Protein AF-A0A915IUF2-F1 (afdb_monomer_lite)

pLDDT: mean 92.68, std 7.7, range [55.53, 98.44]

Organism: Romanomermis culicivorax (NCBI:txid13658)

Sequence (103 aa):
MLINALYFKAPWSVQFPDYNTEKKIFHISPTDQIDVDMMSMDEKEMWFENEDIQLLQLPYTGVFASMVLILPKKRYGLKKVLQDLNSKDLLQWLDNSRKEKVQ

Radius of gyration: 15.87 Å; chains: 1; bounding box: 41×37×34 Å

Secondary structure (DSSP, 8-state):
-----------BSSPPPGGG-EEEEEEEETTEEEEEEE-----EEEEEE-SSEEEEEEEBTTSS-EEEEEEESSTT-HHHHHHH--HHHHHHHHHH-EEEE--

Structure (mmCIF, N/CA/C/O backbone):
data_AF-A0A915IUF2-F1
#
_entry.id   AF-A0A915IUF2-F1
#
loop_
_atom_site.group_PDB
_atom_site.id
_atom_site.type_symbol
_atom_site.label_atom_id
_atom_site.label_alt_id
_atom_site.label_comp_id
_atom_site.label_asym_id
_atom_site.label_entity_id
_atom_site.label_seq_id
_atom_site.pdbx_PDB_ins_code
_atom_site.Cartn_x
_atom_site.Cartn_y
_atom_site.Cartn_z
_atom_site.occupancy
_atom_site.B_iso_or_equiv
_atom_site.auth_seq_id
_atom_site.auth_comp_id
_atom_site.auth_asym_id
_atom_site.auth_atom_id
_atom_site.pdbx_PDB_model_num
ATOM 1 N N . MET A 1 1 ? -29.088 12.501 -21.345 1.00 55.53 1 MET A N 1
ATOM 2 C CA . MET A 1 1 ? -28.508 11.363 -20.599 1.00 55.53 1 MET A CA 1
ATOM 3 C C . MET A 1 1 ? -26.997 11.489 -20.698 1.00 55.53 1 MET A C 1
ATOM 5 O O . MET A 1 1 ? -26.519 11.634 -21.814 1.00 55.53 1 MET A O 1
ATOM 9 N N . LEU A 1 2 ? -26.270 11.521 -19.579 1.00 63.00 2 LEU A N 1
ATOM 10 C CA . LEU A 1 2 ? -24.804 11.583 -19.574 1.00 63.00 2 LEU A CA 1
ATOM 11 C C . LEU A 1 2 ? -24.283 10.238 -19.056 1.00 63.00 2 LEU A C 1
ATOM 13 O O . LEU A 1 2 ? -24.610 9.861 -17.934 1.00 63.00 2 LEU A O 1
ATOM 17 N N . ILE A 1 3 ? -23.525 9.509 -19.876 1.00 64.50 3 ILE A N 1
ATOM 18 C CA . ILE A 1 3 ? -22.820 8.290 -19.462 1.00 64.50 3 ILE A CA 1
ATOM 19 C C . ILE A 1 3 ? -21.324 8.593 -19.527 1.00 64.50 3 ILE A C 1
ATOM 21 O O . ILE A 1 3 ? -20.832 9.023 -20.567 1.00 64.50 3 ILE A O 1
ATOM 25 N N . ASN A 1 4 ? -20.624 8.376 -18.413 1.00 72.31 4 ASN A N 1
ATOM 26 C CA . ASN A 1 4 ? -19.171 8.465 -18.311 1.00 72.31 4 ASN A CA 1
ATOM 27 C C . ASN A 1 4 ? -18.613 7.077 -17.969 1.00 72.31 4 ASN A C 1
ATOM 29 O O . ASN A 1 4 ? -19.123 6.422 -17.061 1.00 72.31 4 ASN A O 1
ATOM 33 N N . ALA A 1 5 ? -17.579 6.643 -18.685 1.00 82.06 5 ALA A N 1
ATOM 34 C CA . ALA A 1 5 ? -16.868 5.397 -18.432 1.00 82.06 5 ALA A CA 1
ATOM 35 C C . ALA A 1 5 ? -15.364 5.645 -18.577 1.00 82.06 5 ALA A C 1
ATOM 37 O O . ALA A 1 5 ? -14.910 6.145 -19.605 1.00 82.06 5 ALA A O 1
ATOM 38 N N . LEU A 1 6 ? -14.599 5.280 -17.547 1.00 82.88 6 LEU A N 1
ATOM 39 C CA . LEU A 1 6 ? -13.142 5.362 -17.525 1.00 82.88 6 LEU A CA 1
ATOM 40 C C . LEU A 1 6 ? -12.582 3.958 -17.297 1.00 82.88 6 LEU A C 1
ATOM 42 O O . LEU A 1 6 ? -12.918 3.307 -16.310 1.00 82.88 6 LEU A O 1
ATOM 46 N N . TYR A 1 7 ? -11.730 3.501 -18.212 1.00 85.69 7 TYR A N 1
ATOM 47 C CA . TYR A 1 7 ? -11.022 2.230 -18.104 1.00 85.69 7 TYR A CA 1
ATOM 48 C C . TYR A 1 7 ? -9.523 2.498 -18.022 1.00 85.69 7 TYR A C 1
ATOM 50 O O . TYR A 1 7 ? -8.965 3.169 -18.890 1.00 85.69 7 TYR A O 1
ATOM 58 N N . PHE A 1 8 ? -8.875 1.966 -16.989 1.00 86.06 8 PHE A N 1
ATOM 59 C CA . PHE A 1 8 ? -7.437 2.091 -16.799 1.00 86.06 8 PHE A CA 1
ATOM 60 C C . PHE A 1 8 ? -6.831 0.712 -16.532 1.00 86.06 8 PHE A C 1
ATOM 62 O O . PHE A 1 8 ? -7.154 0.059 -15.542 1.00 86.06 8 PHE A O 1
ATOM 69 N N . LYS A 1 9 ? -5.948 0.273 -17.433 1.00 87.81 9 LYS A N 1
ATOM 70 C CA . LYS A 1 9 ? -5.126 -0.930 -17.284 1.00 87.81 9 LYS A CA 1
ATOM 71 C C . LYS A 1 9 ? -3.736 -0.617 -17.818 1.00 87.81 9 LYS A C 1
ATOM 73 O O . LYS A 1 9 ? -3.564 -0.436 -19.019 1.00 87.81 9 LYS A O 1
ATOM 78 N N . ALA A 1 10 ? -2.761 -0.567 -16.924 1.00 90.25 10 ALA A N 1
ATOM 79 C CA . ALA A 1 10 ? -1.362 -0.362 -17.259 1.00 90.25 10 ALA A CA 1
ATOM 80 C C . ALA A 1 10 ? -0.497 -1.332 -16.437 1.00 90.25 10 ALA A C 1
ATOM 82 O O . ALA A 1 10 ? -0.872 -1.668 -15.311 1.00 90.25 10 ALA A O 1
ATOM 83 N N . PRO A 1 11 ? 0.625 -1.820 -16.987 1.00 93.00 11 PRO A N 1
ATOM 84 C CA . PRO A 1 11 ? 1.555 -2.661 -16.241 1.00 93.00 11 PRO A CA 1
ATOM 85 C C . PRO A 1 11 ? 2.323 -1.830 -15.208 1.00 93.00 11 PRO A C 1
ATOM 87 O O . PRO A 1 11 ? 2.639 -0.666 -15.460 1.00 93.00 11 PRO A O 1
ATOM 90 N N . TRP A 1 12 ? 2.661 -2.424 -14.064 1.00 95.00 12 TRP A N 1
ATOM 91 C CA . TRP A 1 12 ? 3.555 -1.805 -13.081 1.00 95.00 12 TRP A CA 1
ATOM 92 C C . TRP A 1 12 ? 4.936 -1.517 -13.686 1.00 95.00 12 TRP A C 1
ATOM 94 O O . TRP A 1 12 ? 5.361 -2.197 -14.623 1.00 95.00 12 TRP A O 1
ATOM 104 N N . SER A 1 13 ? 5.639 -0.511 -13.165 1.00 94.81 13 SER A N 1
ATOM 105 C CA . SER A 1 13 ? 7.047 -0.257 -13.505 1.00 94.81 13 SER A CA 1
ATOM 106 C C . SER A 1 13 ? 7.949 -1.388 -13.031 1.00 94.81 13 SER A C 1
ATOM 108 O O . SER A 1 13 ? 8.892 -1.755 -13.726 1.00 94.81 13 SER A O 1
ATOM 110 N N . VAL A 1 14 ? 7.642 -1.930 -11.856 1.00 94.06 14 VAL A N 1
ATOM 111 C CA . VAL A 1 14 ? 8.263 -3.115 -11.277 1.00 94.06 14 VAL A CA 1
ATOM 112 C C . VAL A 1 14 ? 7.136 -4.115 -11.065 1.00 94.06 14 VAL A C 1
ATOM 114 O O . VAL A 1 14 ? 6.175 -3.830 -10.354 1.00 94.06 14 VAL A O 1
ATOM 117 N N . GLN A 1 15 ? 7.184 -5.238 -11.776 1.00 94.44 15 GLN A N 1
ATOM 118 C CA . GLN A 1 15 ? 6.100 -6.219 -11.754 1.00 94.44 15 GLN A CA 1
ATOM 119 C C . GLN A 1 15 ? 6.290 -7.211 -10.610 1.00 94.44 15 GLN A C 1
ATOM 121 O O . GLN A 1 15 ? 7.409 -7.627 -10.314 1.00 94.44 15 GLN A O 1
ATOM 126 N N . PHE A 1 16 ? 5.175 -7.628 -10.015 1.00 95.94 16 PHE A N 1
ATOM 127 C CA . PHE A 1 16 ? 5.161 -8.740 -9.076 1.00 95.94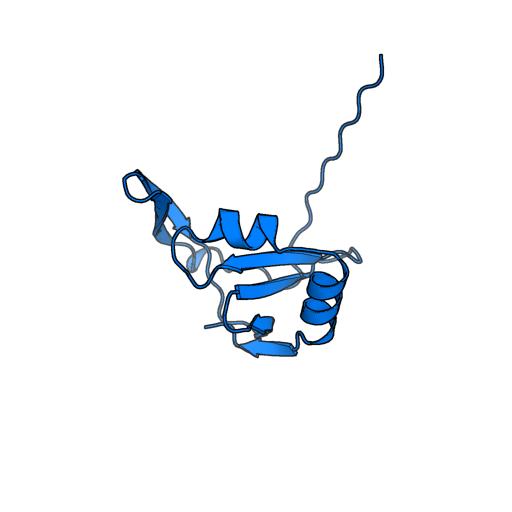 16 PHE A CA 1
ATOM 128 C C . PHE A 1 16 ? 5.534 -10.032 -9.816 1.00 95.94 16 PHE A C 1
ATOM 130 O O . PHE A 1 16 ? 4.931 -10.316 -10.852 1.00 95.94 16 PHE A O 1
ATOM 137 N N . PRO A 1 17 ? 6.501 -10.822 -9.323 1.00 96.00 17 PRO A N 1
ATOM 138 C CA . PRO A 1 17 ? 6.783 -12.126 -9.901 1.00 96.00 17 PRO A CA 1
ATOM 139 C C . PRO A 1 17 ? 5.619 -13.093 -9.658 1.00 96.00 17 PRO A C 1
ATOM 141 O O . PRO A 1 17 ? 5.241 -13.333 -8.512 1.00 96.00 17 PRO A O 1
ATOM 144 N N . ASP A 1 18 ? 5.084 -13.702 -10.718 1.00 95.69 18 ASP A N 1
ATOM 145 C CA . ASP A 1 18 ? 3.938 -14.621 -10.614 1.00 95.69 18 ASP A CA 1
ATOM 146 C C . ASP A 1 18 ? 4.203 -15.783 -9.642 1.00 95.69 18 ASP A C 1
ATOM 148 O O . ASP A 1 18 ? 3.322 -16.172 -8.878 1.00 95.69 18 ASP A O 1
ATOM 152 N N . TYR A 1 19 ? 5.439 -16.295 -9.610 1.00 96.44 19 TYR A N 1
ATOM 153 C CA . TYR A 1 19 ? 5.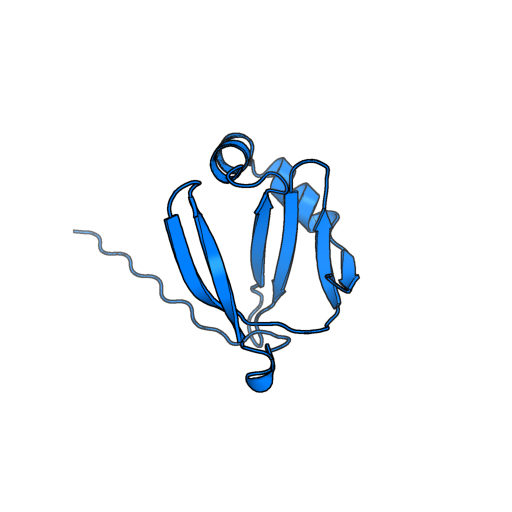847 -17.400 -8.733 1.00 96.44 19 TYR A CA 1
ATOM 154 C C . TYR A 1 19 ? 5.876 -17.042 -7.237 1.00 96.44 19 TYR A C 1
ATOM 156 O O . TYR A 1 19 ? 5.960 -17.942 -6.409 1.00 96.44 19 TYR A O 1
ATOM 164 N N . ASN A 1 20 ? 5.806 -15.754 -6.892 1.00 96.56 20 ASN A N 1
ATOM 165 C CA . ASN A 1 20 ? 5.711 -15.260 -5.516 1.00 96.56 20 ASN A CA 1
ATOM 166 C C . ASN A 1 20 ? 4.254 -15.012 -5.076 1.00 96.56 20 ASN A C 1
ATOM 168 O O . ASN A 1 20 ? 4.015 -14.472 -3.990 1.00 96.56 20 ASN A O 1
ATOM 172 N N . THR A 1 21 ? 3.279 -15.345 -5.927 1.00 97.75 21 THR A N 1
ATOM 173 C CA . THR A 1 21 ? 1.855 -15.229 -5.607 1.00 97.75 21 THR A CA 1
ATOM 174 C C . THR A 1 21 ? 1.384 -16.483 -4.883 1.00 97.75 21 THR A C 1
ATOM 176 O O . THR A 1 21 ? 1.483 -17.591 -5.405 1.00 97.75 21 THR A O 1
ATOM 179 N N . GLU A 1 22 ? 0.836 -16.307 -3.683 1.00 97.94 22 GLU A N 1
ATOM 180 C CA . GLU A 1 22 ? 0.417 -17.411 -2.816 1.00 97.94 22 GLU A CA 1
ATOM 181 C C . GLU A 1 22 ? -0.985 -17.174 -2.253 1.00 97.94 22 GLU A C 1
ATOM 183 O O . GLU A 1 22 ? -1.392 -16.031 -2.025 1.00 97.94 22 GLU A O 1
ATOM 188 N N . LYS A 1 23 ? -1.719 -18.254 -1.959 1.00 98.44 23 LYS A N 1
ATOM 189 C CA . LYS A 1 23 ? -2.997 -18.150 -1.245 1.00 98.44 23 LYS A CA 1
ATOM 190 C C . LYS A 1 23 ? -2.760 -17.649 0.179 1.00 98.44 23 LYS A C 1
ATOM 192 O O . LYS A 1 23 ? -2.068 -18.303 0.958 1.00 98.44 23 LYS A O 1
ATOM 197 N N . LYS A 1 24 ? -3.349 -16.502 0.525 1.00 98.12 24 LYS A N 1
ATOM 198 C CA . LYS A 1 24 ? -3.331 -15.941 1.886 1.00 98.12 24 LYS A CA 1
ATOM 199 C C . LYS A 1 24 ? -4.711 -15.449 2.294 1.00 98.12 24 LYS A C 1
ATOM 201 O O . LYS A 1 24 ? -5.505 -15.022 1.459 1.00 98.12 24 LYS A O 1
ATOM 206 N N . ILE A 1 25 ? -4.955 -15.456 3.601 1.00 98.19 25 ILE A N 1
ATOM 207 C CA . ILE A 1 25 ? -6.193 -14.949 4.189 1.00 98.19 25 ILE A CA 1
ATOM 208 C C . ILE A 1 25 ? -6.219 -13.419 4.092 1.00 98.19 25 ILE A C 1
ATOM 210 O O . ILE A 1 25 ? -5.323 -12.732 4.586 1.00 98.19 25 ILE A O 1
ATOM 214 N N . PHE A 1 26 ? -7.288 -12.880 3.514 1.00 97.56 26 PHE A N 1
ATOM 215 C CA . PHE A 1 26 ? -7.639 -11.468 3.555 1.00 97.56 26 PHE A CA 1
ATOM 216 C C . PHE A 1 26 ? -8.789 -11.240 4.540 1.00 97.56 26 PHE A C 1
ATOM 218 O O . PHE A 1 26 ? -9.818 -11.914 4.494 1.00 97.56 26 PHE A O 1
ATOM 225 N N . HIS A 1 27 ? -8.626 -10.263 5.431 1.00 96.94 27 HIS A N 1
ATOM 226 C CA . HIS A 1 27 ? -9.602 -9.958 6.477 1.00 96.94 27 HIS A CA 1
ATOM 227 C C . HIS A 1 27 ? -10.526 -8.821 6.035 1.00 96.94 27 HIS A C 1
ATOM 229 O O . HIS A 1 27 ? -10.162 -7.649 6.137 1.00 96.94 27 HIS A O 1
ATOM 235 N N . ILE A 1 28 ? -11.733 -9.163 5.582 1.00 95.50 28 ILE A N 1
ATOM 236 C CA . ILE A 1 28 ? -12.743 -8.187 5.147 1.00 95.50 28 ILE A CA 1
ATOM 237 C C . ILE A 1 28 ? -13.304 -7.440 6.364 1.00 95.50 28 ILE A C 1
ATOM 239 O O . ILE A 1 28 ? -13.448 -6.217 6.352 1.00 95.50 28 ILE A O 1
ATOM 243 N N . SER A 1 29 ? -13.609 -8.176 7.436 1.00 94.94 29 SER A N 1
ATOM 244 C CA . SER A 1 29 ? -14.190 -7.641 8.670 1.00 94.94 29 SER A CA 1
ATOM 245 C C . SER A 1 29 ? -13.836 -8.527 9.877 1.00 94.94 29 SER A C 1
ATOM 247 O O . SER A 1 29 ? -13.249 -9.594 9.692 1.00 94.94 29 SER A O 1
ATOM 249 N N . PRO A 1 30 ? -14.197 -8.147 11.122 1.00 94.38 30 PRO A N 1
ATOM 250 C CA . PRO A 1 30 ? -13.972 -8.990 12.300 1.00 94.38 30 PRO A CA 1
ATOM 251 C C . PRO A 1 30 ? -14.536 -10.412 12.189 1.00 94.38 30 PRO A C 1
ATOM 253 O O . PRO A 1 30 ? -14.028 -11.308 12.857 1.00 94.38 30 PRO A O 1
ATOM 256 N N . THR A 1 31 ? -15.566 -10.613 11.365 1.00 96.38 31 THR A N 1
ATOM 257 C CA . THR A 1 31 ? -16.286 -11.884 11.231 1.00 96.38 31 THR A CA 1
ATOM 258 C C . THR A 1 31 ? -16.145 -12.526 9.855 1.00 96.38 31 THR A C 1
ATOM 260 O O . THR A 1 31 ? -16.696 -13.602 9.658 1.00 96.38 31 THR A O 1
ATOM 263 N N . ASP A 1 32 ? -15.459 -11.882 8.905 1.00 97.12 32 ASP A N 1
ATOM 264 C CA . ASP A 1 32 ? -15.434 -12.325 7.507 1.00 97.12 32 ASP A CA 1
ATOM 265 C C . ASP A 1 32 ? -14.022 -12.303 6.917 1.00 97.12 32 ASP A C 1
ATOM 267 O O . ASP A 1 32 ? -13.277 -11.323 7.057 1.00 97.12 32 ASP A O 1
ATOM 271 N N . GLN A 1 33 ? -13.656 -13.419 6.290 1.00 97.75 33 GLN A N 1
ATOM 272 C CA . GLN A 1 33 ? -12.324 -13.718 5.781 1.00 97.75 33 GLN A CA 1
ATOM 273 C C . GLN A 1 33 ? -12.430 -14.560 4.513 1.00 97.75 33 GLN A C 1
ATOM 275 O O . GLN A 1 33 ? -13.266 -15.457 4.425 1.00 97.75 33 GLN A O 1
ATOM 280 N N . ILE A 1 34 ? -11.546 -14.292 3.556 1.00 98.06 34 ILE A N 1
ATOM 281 C CA . ILE A 1 34 ? -11.473 -15.027 2.290 1.00 98.06 34 ILE A CA 1
ATOM 282 C C . ILE A 1 34 ? -10.023 -15.351 1.947 1.00 98.06 34 ILE A C 1
ATOM 284 O O . ILE A 1 34 ? -9.119 -14.607 2.324 1.00 98.06 34 ILE A O 1
ATOM 288 N N . ASP A 1 35 ? -9.804 -16.418 1.185 1.00 98.31 35 ASP A N 1
ATOM 289 C CA . ASP A 1 35 ? -8.504 -16.679 0.572 1.00 98.31 35 ASP A CA 1
ATOM 290 C C . ASP A 1 35 ? -8.361 -15.876 -0.721 1.00 98.31 35 ASP A C 1
ATOM 292 O O . ASP A 1 35 ? -9.232 -15.904 -1.594 1.00 98.31 35 ASP A O 1
ATOM 296 N N . VAL A 1 36 ? -7.235 -15.182 -0.864 1.00 98.19 36 VAL A N 1
ATOM 297 C CA . VAL A 1 36 ? -6.884 -14.415 -2.064 1.00 98.19 36 VAL A CA 1
ATOM 298 C C . VAL A 1 36 ? -5.532 -14.860 -2.603 1.00 98.19 36 VAL A C 1
ATOM 300 O O . VAL A 1 36 ? -4.681 -15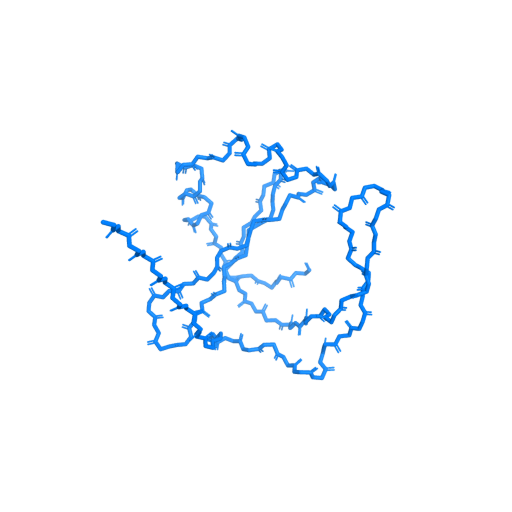.328 -1.849 1.00 98.19 36 VAL A O 1
ATOM 303 N N . ASP A 1 37 ? -5.325 -14.692 -3.908 1.00 98.38 37 ASP A N 1
ATOM 304 C CA . ASP A 1 37 ? -3.998 -14.780 -4.521 1.00 98.38 37 ASP A CA 1
ATOM 305 C C . ASP A 1 37 ? -3.204 -13.523 -4.149 1.00 98.38 37 ASP A C 1
ATOM 307 O O . ASP A 1 37 ? -3.353 -12.463 -4.759 1.00 98.38 37 ASP A O 1
ATOM 311 N N . MET A 1 38 ? -2.414 -13.618 -3.081 1.00 98.00 38 MET A N 1
ATOM 312 C CA . MET A 1 38 ? -1.644 -12.501 -2.553 1.00 98.00 38 MET A CA 1
ATOM 313 C C . MET A 1 38 ? -0.305 -12.409 -3.278 1.00 98.00 38 MET A C 1
ATOM 315 O O . MET A 1 38 ? 0.569 -13.257 -3.100 1.00 98.00 38 MET A O 1
ATOM 319 N N . MET A 1 39 ? -0.148 -11.357 -4.076 1.00 97.06 39 MET A N 1
ATOM 320 C CA . MET A 1 39 ? 1.101 -11.041 -4.769 1.00 97.06 39 MET A CA 1
ATOM 321 C C . MET A 1 39 ? 2.165 -10.555 -3.776 1.00 97.06 39 MET A C 1
ATOM 323 O O . MET A 1 39 ? 1.843 -9.905 -2.780 1.00 97.06 39 MET A O 1
ATOM 327 N N . SER A 1 40 ? 3.441 -10.820 -4.060 1.00 95.12 40 SER A N 1
ATOM 328 C CA . SER A 1 40 ? 4.556 -10.289 -3.270 1.00 95.12 40 SER A CA 1
ATOM 329 C C . SER A 1 40 ? 5.799 -10.037 -4.123 1.00 95.12 40 SER A C 1
ATOM 331 O O . SER A 1 40 ? 6.024 -10.701 -5.133 1.00 95.12 40 SER A O 1
ATOM 333 N N . MET A 1 41 ? 6.594 -9.041 -3.739 1.00 94.00 41 MET A N 1
ATOM 334 C CA . MET A 1 41 ? 7.869 -8.701 -4.373 1.00 94.00 41 MET A CA 1
ATOM 335 C C . MET A 1 41 ? 8.838 -8.172 -3.317 1.00 94.00 41 MET A C 1
ATOM 337 O O . MET A 1 41 ? 8.396 -7.651 -2.297 1.00 94.00 41 MET A O 1
ATOM 341 N N . ASP A 1 42 ? 10.140 -8.297 -3.571 1.00 92.00 42 ASP A N 1
ATOM 342 C CA . ASP A 1 42 ? 11.195 -7.861 -2.650 1.00 92.00 42 ASP A CA 1
ATOM 343 C C . ASP A 1 42 ? 11.978 -6.676 -3.231 1.00 92.00 42 ASP A C 1
ATOM 345 O O . ASP A 1 42 ? 13.171 -6.769 -3.513 1.00 92.00 42 ASP A O 1
ATOM 349 N N . GLU A 1 43 ? 11.278 -5.566 -3.472 1.00 92.44 43 GLU A N 1
ATOM 350 C CA . GLU A 1 43 ? 11.807 -4.404 -4.192 1.00 92.44 43 GLU A CA 1
ATOM 351 C C . GLU A 1 43 ? 11.656 -3.108 -3.393 1.00 92.44 43 GLU A C 1
ATOM 353 O O . GLU A 1 43 ? 10.851 -3.001 -2.464 1.00 92.44 43 GLU A O 1
ATOM 358 N N . LYS A 1 44 ? 12.474 -2.105 -3.736 1.00 93.44 44 LYS A N 1
ATOM 359 C CA . LYS A 1 44 ? 12.366 -0.777 -3.122 1.00 93.44 44 LYS A CA 1
ATOM 360 C C . LYS A 1 44 ? 11.343 0.069 -3.857 1.00 93.44 44 LYS A C 1
ATOM 362 O O . LYS A 1 44 ? 11.546 0.377 -5.031 1.00 93.44 44 LYS A O 1
ATOM 367 N N . GLU A 1 45 ? 10.356 0.567 -3.130 1.00 94.69 45 GLU A N 1
ATOM 368 C CA . GLU A 1 45 ? 9.297 1.423 -3.660 1.00 94.69 45 GLU A CA 1
ATOM 369 C C . GLU A 1 45 ? 9.151 2.703 -2.843 1.00 94.69 45 GLU A C 1
ATOM 371 O O . GLU A 1 45 ? 9.728 2.843 -1.764 1.00 94.69 45 GLU A O 1
ATOM 376 N N . MET A 1 46 ? 8.418 3.671 -3.390 1.00 96.00 46 MET A N 1
ATOM 377 C CA . MET A 1 46 ? 8.108 4.906 -2.675 1.00 96.00 46 MET A CA 1
ATOM 378 C C . MET A 1 46 ? 7.159 4.585 -1.522 1.00 96.00 46 MET A C 1
ATOM 380 O O . MET A 1 46 ? 6.019 4.166 -1.731 1.00 96.00 46 MET A O 1
ATOM 384 N N . TRP A 1 47 ? 7.655 4.767 -0.305 1.00 96.62 47 TRP A N 1
ATOM 385 C CA . TRP A 1 47 ? 6.994 4.358 0.920 1.00 96.62 47 TRP A CA 1
ATOM 386 C C . TRP A 1 47 ? 7.030 5.477 1.959 1.00 96.62 47 TRP A C 1
ATO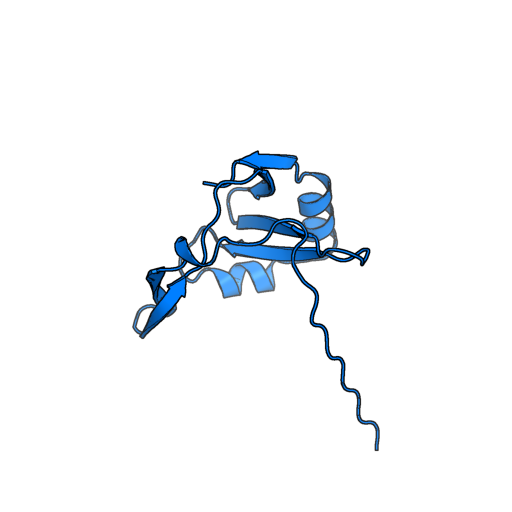M 388 O O . TRP A 1 47 ? 7.969 6.272 2.019 1.00 96.62 47 TRP A O 1
ATOM 398 N N . PHE A 1 48 ? 5.975 5.556 2.759 1.00 96.50 48 PHE A N 1
ATOM 399 C CA . PHE A 1 48 ? 5.847 6.470 3.886 1.00 96.50 48 PHE A CA 1
ATOM 400 C C . PHE A 1 48 ? 5.039 5.789 4.984 1.00 96.50 48 PHE A C 1
ATOM 402 O O . PHE A 1 48 ? 4.106 5.040 4.702 1.00 96.50 48 PHE A O 1
ATOM 409 N N . GLU A 1 49 ? 5.320 6.100 6.242 1.00 95.94 49 GLU A N 1
ATOM 410 C CA . GLU A 1 49 ? 4.436 5.723 7.335 1.00 95.94 49 GLU A CA 1
ATOM 411 C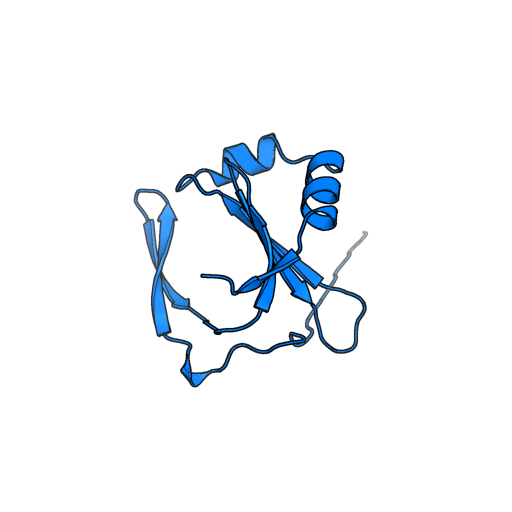 C . GLU A 1 49 ? 4.383 6.788 8.424 1.00 95.94 49 GLU A C 1
ATOM 413 O O . GLU A 1 49 ? 5.312 7.572 8.615 1.00 95.94 49 GLU A O 1
ATOM 418 N N . ASN A 1 50 ? 3.286 6.783 9.173 1.00 94.00 50 ASN A N 1
ATOM 419 C CA . ASN A 1 50 ? 3.148 7.526 10.418 1.00 94.00 50 ASN A CA 1
ATOM 420 C C . ASN A 1 50 ? 2.477 6.634 11.479 1.00 94.00 50 ASN A C 1
ATOM 422 O O . ASN A 1 50 ? 2.506 5.406 11.372 1.00 94.00 50 ASN A O 1
ATOM 426 N N . GLU A 1 51 ? 1.909 7.224 12.530 1.00 92.94 51 GLU A N 1
ATOM 427 C CA . GLU A 1 51 ? 1.256 6.475 13.610 1.00 92.94 51 GLU A CA 1
ATOM 428 C C . GLU A 1 51 ? -0.030 5.754 13.166 1.00 92.94 51 GLU A C 1
ATOM 430 O O . GLU A 1 51 ? -0.348 4.683 13.684 1.00 92.94 51 GLU A O 1
ATOM 435 N N . ASP A 1 52 ? -0.755 6.297 12.186 1.00 93.38 52 ASP A N 1
ATOM 436 C CA . ASP A 1 52 ? -2.068 5.801 11.769 1.00 93.38 52 ASP A CA 1
ATOM 437 C C . ASP A 1 52 ? -2.022 4.963 10.479 1.00 93.38 52 ASP A C 1
ATOM 439 O O . ASP A 1 52 ? -2.845 4.053 10.320 1.00 93.38 52 ASP A O 1
ATOM 443 N N . ILE A 1 53 ? -1.096 5.246 9.552 1.00 96.12 53 ILE A N 1
ATOM 444 C CA . ILE A 1 53 ? -1.086 4.658 8.200 1.00 96.12 53 ILE A CA 1
ATOM 445 C C . ILE A 1 53 ? 0.305 4.245 7.710 1.00 96.12 53 ILE A C 1
ATOM 447 O O . ILE A 1 53 ? 1.335 4.732 8.177 1.00 96.12 53 ILE A O 1
ATOM 451 N N . GLN A 1 54 ? 0.299 3.363 6.715 1.00 96.88 54 GLN A N 1
ATOM 452 C CA . GLN A 1 54 ? 1.385 3.118 5.771 1.00 96.88 54 GLN A CA 1
ATOM 453 C C . GLN A 1 54 ? 0.905 3.530 4.373 1.00 96.88 54 GLN A C 1
ATOM 455 O O . GLN A 1 54 ? -0.249 3.290 4.014 1.00 96.88 54 GLN A O 1
ATOM 460 N N . LEU A 1 55 ? 1.772 4.150 3.584 1.00 96.69 55 LEU A N 1
ATOM 461 C CA . LEU A 1 55 ? 1.529 4.558 2.207 1.00 96.69 55 LEU A CA 1
ATOM 462 C C . LEU A 1 55 ? 2.566 3.897 1.304 1.00 96.69 55 LEU A C 1
ATOM 464 O O . LEU A 1 55 ? 3.759 3.927 1.595 1.00 96.69 55 LEU A O 1
ATOM 468 N N . LEU A 1 56 ? 2.100 3.331 0.195 1.00 96.81 56 LEU A N 1
ATOM 469 C CA . LEU A 1 56 ? 2.920 2.733 -0.852 1.00 96.81 56 LEU A CA 1
ATOM 470 C C . LEU A 1 56 ? 2.514 3.320 -2.203 1.00 96.81 56 LEU A C 1
ATOM 472 O O . LEU A 1 56 ? 1.334 3.319 -2.545 1.00 96.81 56 LEU A O 1
ATOM 476 N N . GLN A 1 57 ? 3.476 3.786 -2.991 1.00 96.19 57 GLN A N 1
ATOM 477 C CA . GLN A 1 57 ? 3.240 4.248 -4.353 1.00 96.19 57 GLN A CA 1
ATOM 478 C C . GLN A 1 57 ? 3.888 3.291 -5.359 1.00 96.19 57 GLN A C 1
ATOM 480 O O . GLN A 1 57 ? 5.092 3.061 -5.322 1.00 96.19 57 GLN A O 1
ATOM 485 N N . LEU A 1 58 ? 3.069 2.777 -6.279 1.00 95.62 58 LEU A N 1
ATOM 486 C CA . LEU A 1 58 ? 3.454 1.848 -7.340 1.00 95.62 58 LEU A CA 1
ATOM 487 C C . LEU A 1 58 ? 3.306 2.532 -8.707 1.00 95.62 58 LEU A C 1
ATOM 489 O O . LEU A 1 58 ? 2.178 2.728 -9.178 1.00 95.62 58 LEU A O 1
ATOM 493 N N . PRO A 1 59 ? 4.409 2.943 -9.353 1.00 95.31 59 PRO A N 1
ATOM 494 C CA . PRO A 1 59 ? 4.353 3.577 -10.664 1.00 95.31 59 PRO A CA 1
ATOM 495 C C . PRO A 1 59 ? 3.970 2.584 -11.763 1.00 95.31 59 PRO A C 1
ATOM 497 O O . PRO A 1 59 ? 4.284 1.396 -11.691 1.00 95.31 59 PRO A O 1
ATOM 500 N N . TYR A 1 60 ? 3.312 3.079 -12.810 1.00 95.56 60 TYR A N 1
ATOM 501 C CA . TYR A 1 60 ? 3.020 2.307 -14.018 1.00 95.56 60 TYR A CA 1
ATOM 502 C C . TYR A 1 60 ? 4.102 2.521 -15.082 1.00 95.56 60 TYR A C 1
ATOM 504 O O . TYR A 1 60 ? 4.662 3.609 -15.208 1.00 95.56 60 TYR A O 1
ATOM 512 N N . THR A 1 61 ? 4.375 1.498 -15.893 1.00 93.25 61 THR A N 1
ATOM 513 C CA . THR A 1 61 ? 5.261 1.632 -17.057 1.00 93.25 61 THR A CA 1
ATOM 514 C C . THR A 1 61 ? 4.565 2.413 -18.170 1.00 93.25 61 THR A C 1
ATOM 516 O O . THR A 1 61 ? 3.405 2.157 -18.495 1.00 93.25 61 THR A O 1
ATOM 519 N N . GLY A 1 62 ? 5.302 3.317 -18.819 1.00 87.31 62 GLY A N 1
ATOM 520 C CA . GLY A 1 62 ? 4.874 3.958 -20.068 1.00 87.31 62 GLY A CA 1
ATOM 521 C C . GLY A 1 62 ? 3.846 5.078 -19.906 1.00 87.31 62 GLY A C 1
ATOM 522 O O . GLY A 1 62 ? 3.441 5.670 -20.903 1.00 87.31 62 GLY A O 1
ATOM 523 N N . VAL A 1 63 ? 3.444 5.400 -18.674 1.00 84.81 63 VAL A N 1
ATOM 524 C CA . VAL A 1 63 ? 2.555 6.523 -18.360 1.00 84.81 63 VAL A CA 1
ATOM 525 C C . VAL A 1 63 ? 3.057 7.265 -17.126 1.00 84.81 63 VAL A C 1
ATOM 527 O O . VAL A 1 63 ? 3.612 6.667 -16.209 1.00 84.81 63 VAL A O 1
ATOM 530 N N . PHE A 1 64 ? 2.819 8.574 -17.069 1.00 88.94 64 PHE A N 1
ATOM 531 C CA . PHE A 1 64 ? 3.093 9.385 -15.879 1.00 88.94 64 PHE A CA 1
ATOM 532 C C . PHE A 1 64 ? 1.960 9.231 -14.854 1.00 88.94 64 PHE A C 1
ATOM 534 O O . PHE A 1 64 ? 1.239 10.178 -14.554 1.00 88.94 64 PHE A O 1
ATOM 541 N N . ALA A 1 65 ? 1.766 8.007 -14.364 1.00 92.25 65 ALA A N 1
ATOM 542 C CA . ALA A 1 65 ? 0.761 7.670 -13.363 1.00 92.25 65 ALA A CA 1
ATOM 543 C C . ALA A 1 65 ? 1.318 6.662 -12.351 1.00 92.25 65 ALA A C 1
ATOM 545 O O . ALA A 1 65 ? 2.225 5.880 -12.641 1.00 92.25 65 ALA A O 1
ATOM 546 N N . SER A 1 66 ? 0.755 6.660 -11.148 1.00 94.38 66 SER A N 1
ATOM 547 C CA . SER A 1 66 ? 1.066 5.685 -10.102 1.00 94.38 66 SER A CA 1
ATOM 548 C C . SER A 1 66 ? -0.197 5.341 -9.326 1.00 94.38 66 SER A C 1
ATOM 550 O O . SER A 1 66 ? -1.078 6.186 -9.175 1.00 94.38 66 SER A O 1
ATOM 552 N N . MET A 1 67 ? -0.277 4.117 -8.814 1.00 95.50 67 MET A N 1
ATOM 553 C CA . MET A 1 67 ? -1.259 3.763 -7.796 1.00 95.50 67 MET A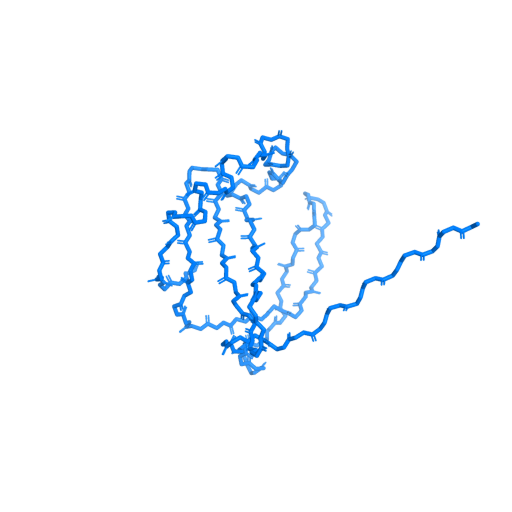 CA 1
ATOM 554 C C . MET A 1 67 ? -0.696 4.110 -6.421 1.00 95.50 67 MET A C 1
ATOM 556 O O . MET A 1 67 ? 0.423 3.723 -6.105 1.00 95.50 67 MET A O 1
ATOM 560 N N . VAL A 1 68 ? -1.475 4.819 -5.607 1.00 95.56 68 VAL A N 1
ATOM 561 C CA . VAL A 1 68 ? -1.145 5.106 -4.207 1.00 95.56 68 VAL A CA 1
ATOM 562 C C . VAL A 1 68 ? -2.047 4.247 -3.330 1.00 95.56 68 VAL A C 1
ATOM 564 O O . VAL A 1 68 ? -3.270 4.367 -3.380 1.00 95.56 68 VAL A O 1
ATOM 567 N N . LEU A 1 69 ? -1.441 3.366 -2.545 1.00 95.75 69 LEU A N 1
ATOM 568 C CA . LEU A 1 69 ? -2.102 2.486 -1.593 1.00 95.75 69 LEU A CA 1
ATOM 569 C C . LEU A 1 69 ? -1.913 3.061 -0.191 1.00 95.75 69 LEU A C 1
ATOM 571 O O . LEU A 1 69 ? -0.785 3.295 0.228 1.00 95.75 69 LEU A O 1
ATOM 575 N N . ILE A 1 70 ? -3.011 3.278 0.533 1.00 95.81 70 ILE A N 1
ATOM 576 C CA . ILE A 1 70 ? -3.002 3.752 1.922 1.00 95.81 70 ILE A CA 1
ATOM 577 C C . ILE A 1 70 ? -3.569 2.634 2.791 1.00 95.81 70 ILE A C 1
ATOM 579 O O . ILE A 1 70 ? -4.742 2.276 2.671 1.00 95.81 70 ILE A O 1
ATOM 583 N N . LEU A 1 71 ? -2.733 2.084 3.664 1.00 96.19 71 LEU A N 1
ATOM 584 C CA . LEU A 1 71 ? -3.069 0.992 4.564 1.00 96.19 71 LEU A CA 1
ATOM 585 C C . LEU A 1 71 ? -3.147 1.513 6.008 1.00 96.19 71 LEU A C 1
ATOM 587 O O . LEU A 1 71 ? -2.134 1.946 6.556 1.00 96.19 71 LEU A O 1
ATOM 591 N N . PRO A 1 72 ? -4.317 1.461 6.667 1.00 96.69 72 PRO A N 1
ATOM 592 C CA . PRO A 1 72 ? -4.417 1.759 8.092 1.00 96.69 72 PRO A CA 1
ATOM 593 C C . PRO A 1 72 ? -3.604 0.762 8.927 1.00 96.69 72 PRO A C 1
ATOM 595 O O . PRO A 1 72 ? -3.797 -0.448 8.797 1.00 96.69 72 PRO A O 1
ATOM 598 N N . LYS A 1 73 ? -2.772 1.252 9.855 1.00 96.06 73 LYS A N 1
ATOM 599 C CA . LYS A 1 73 ? -2.031 0.400 10.806 1.00 96.06 73 LYS A CA 1
ATOM 600 C C . LYS A 1 73 ? -2.961 -0.301 11.793 1.00 96.06 73 LYS A C 1
ATOM 602 O O . LYS A 1 73 ? -2.731 -1.439 12.200 1.00 96.06 73 LYS A O 1
ATOM 607 N N . LYS A 1 74 ? -4.061 0.360 12.169 1.00 96.00 74 LYS A N 1
ATOM 608 C CA . LYS A 1 74 ? -5.109 -0.254 12.987 1.00 96.00 74 LYS A CA 1
ATOM 609 C C . LYS A 1 74 ? -5.967 -1.180 12.125 1.00 96.00 74 LYS A C 1
ATOM 611 O O . LYS A 1 74 ? -6.649 -0.725 11.205 1.00 96.00 74 LYS A O 1
ATOM 616 N N . ARG A 1 75 ? -6.021 -2.468 12.482 1.00 94.31 75 ARG A N 1
ATOM 617 C CA . ARG A 1 75 ? -6.924 -3.444 11.849 1.00 94.31 75 ARG A CA 1
ATOM 618 C C . ARG A 1 75 ? -8.379 -2.947 11.907 1.00 94.31 75 ARG A C 1
ATOM 620 O O . ARG A 1 75 ? -8.853 -2.518 12.958 1.00 94.31 75 ARG A O 1
ATOM 627 N N . TYR A 1 76 ? -9.060 -2.983 10.759 1.00 94.81 76 TYR A N 1
ATOM 628 C CA . TYR A 1 76 ? -10.403 -2.417 10.538 1.00 94.81 76 TYR A CA 1
ATOM 629 C C . TYR A 1 76 ? -10.507 -0.887 10.736 1.00 94.81 76 TYR A C 1
ATOM 631 O O . TYR A 1 76 ? -11.597 -0.347 10.914 1.00 94.81 76 TYR A O 1
ATOM 639 N N . GLY A 1 77 ? -9.382 -0.164 10.677 1.00 94.50 77 GLY A N 1
ATOM 640 C CA . GLY A 1 77 ? -9.297 1.292 10.844 1.00 94.50 77 GLY A CA 1
ATOM 641 C C . GLY A 1 77 ? -9.630 2.122 9.599 1.00 94.50 77 GLY A C 1
ATOM 642 O O . GLY A 1 77 ? -9.584 3.347 9.672 1.00 94.50 77 GLY A O 1
ATOM 643 N N . LEU A 1 78 ? -9.988 1.489 8.475 1.00 93.44 78 LEU A N 1
ATOM 644 C CA . LEU A 1 78 ? -10.201 2.166 7.186 1.00 93.44 78 LEU A CA 1
ATOM 645 C C . LEU A 1 78 ? -11.210 3.316 7.273 1.00 93.44 78 LEU A C 1
ATOM 647 O O . LEU A 1 78 ? -10.970 4.383 6.721 1.00 93.44 78 LEU A O 1
ATOM 651 N N . LYS A 1 79 ? -12.307 3.133 8.017 1.00 93.44 79 LYS A N 1
ATOM 652 C CA . LYS A 1 79 ? -13.327 4.176 8.185 1.00 93.44 79 LYS A CA 1
ATOM 653 C C . LYS A 1 79 ? -12.764 5.453 8.817 1.00 93.44 79 LYS A C 1
ATOM 655 O O . LYS A 1 79 ? -13.123 6.532 8.367 1.00 93.44 79 LYS A O 1
ATOM 660 N N . LYS A 1 80 ? -11.899 5.329 9.832 1.00 93.00 80 LYS A N 1
ATOM 661 C CA . LYS A 1 80 ? -11.263 6.481 10.493 1.00 93.00 80 LYS A CA 1
ATOM 662 C C . LYS A 1 80 ? -10.358 7.211 9.499 1.00 93.00 80 LYS A C 1
ATOM 664 O O . LYS A 1 80 ? -10.527 8.402 9.286 1.00 93.00 80 LYS A O 1
ATOM 669 N N . VAL A 1 81 ? -9.489 6.468 8.810 1.00 93.19 81 VAL A N 1
ATOM 670 C CA . VAL A 1 81 ? -8.582 7.038 7.801 1.00 93.19 81 VAL A CA 1
ATOM 671 C C . VAL A 1 81 ? -9.355 7.784 6.714 1.00 93.19 81 VAL A C 1
ATOM 673 O O . VAL A 1 81 ? -8.984 8.897 6.378 1.00 93.19 81 VAL A O 1
ATOM 676 N N . LEU A 1 82 ? -10.462 7.232 6.209 1.00 92.12 82 LEU A N 1
ATOM 677 C CA . LEU A 1 82 ? -11.292 7.905 5.201 1.00 92.12 82 LEU A CA 1
ATOM 678 C C . LEU A 1 82 ? -11.976 9.184 5.708 1.00 92.12 82 LEU A C 1
ATOM 680 O O . LEU A 1 82 ? -12.268 10.060 4.902 1.00 92.12 82 LEU A O 1
ATOM 684 N N . GLN A 1 83 ? -12.272 9.278 7.006 1.00 94.00 83 GLN A N 1
ATOM 685 C CA . GLN A 1 83 ? -12.872 10.473 7.608 1.00 94.00 83 GLN A CA 1
ATOM 686 C C . GLN A 1 83 ? -11.843 11.583 7.832 1.00 94.00 83 GLN A C 1
ATOM 688 O O . GLN A 1 83 ? -12.178 12.755 7.678 1.00 94.00 83 GLN A O 1
ATOM 693 N N . ASP A 1 84 ? -10.611 11.203 8.168 1.00 91.25 84 ASP A N 1
ATOM 694 C CA . ASP A 1 84 ? -9.527 12.137 8.476 1.00 91.25 84 ASP A CA 1
ATOM 695 C C . ASP A 1 84 ? -8.750 12.563 7.208 1.00 91.25 84 ASP A C 1
ATOM 697 O O . ASP A 1 84 ? -8.125 13.626 7.178 1.00 91.25 84 ASP A O 1
ATOM 701 N N . LEU A 1 85 ? -8.811 11.758 6.137 1.00 91.75 85 LEU A N 1
ATOM 702 C CA . LEU A 1 85 ? -8.088 11.995 4.888 1.00 91.75 85 LEU A CA 1
ATOM 703 C C . LEU A 1 85 ? -8.508 13.311 4.227 1.00 91.75 85 LEU A C 1
ATOM 705 O O . LEU A 1 85 ? -9.656 13.507 3.828 1.00 91.75 85 LEU A O 1
ATOM 709 N N . ASN A 1 86 ? -7.525 14.177 4.008 1.00 94.12 86 ASN A N 1
ATOM 710 C CA . ASN A 1 86 ? -7.679 15.409 3.252 1.00 94.12 86 ASN A CA 1
ATOM 711 C C . ASN A 1 86 ? -6.497 15.614 2.295 1.00 94.12 86 ASN A C 1
ATOM 713 O O . ASN A 1 86 ? -5.452 14.971 2.409 1.00 94.12 86 ASN A O 1
ATOM 717 N N . SER A 1 87 ? -6.662 16.528 1.337 1.00 94.62 87 SER A N 1
ATOM 718 C CA . SER A 1 87 ? -5.667 16.758 0.285 1.00 94.62 87 SER A CA 1
ATOM 719 C C . SER A 1 87 ? -4.321 17.236 0.821 1.00 94.62 87 SER A C 1
ATOM 721 O O . SER A 1 87 ? -3.295 16.892 0.247 1.00 94.62 87 SER A O 1
ATOM 723 N N . LYS A 1 88 ? -4.306 18.026 1.903 1.00 95.56 88 LYS A N 1
ATOM 724 C CA . LYS A 1 88 ? -3.062 18.550 2.476 1.00 95.56 88 LYS A CA 1
ATOM 725 C C . LYS A 1 88 ? -2.231 17.413 3.062 1.00 95.56 88 LYS A C 1
ATOM 727 O O . LYS A 1 88 ? -1.049 17.319 2.749 1.00 95.56 88 LYS A O 1
ATOM 732 N N . ASP A 1 89 ? -2.864 16.548 3.846 1.00 91.75 89 ASP A N 1
ATOM 733 C CA . ASP A 1 89 ? -2.192 15.405 4.459 1.00 91.75 89 ASP A CA 1
ATOM 734 C C . ASP A 1 89 ? -1.731 14.409 3.394 1.00 91.75 89 ASP A C 1
ATOM 736 O O . ASP A 1 89 ? -0.585 13.975 3.422 1.00 91.75 89 ASP A O 1
ATOM 740 N N . LEU A 1 90 ? -2.569 14.127 2.388 1.00 93.81 90 LEU A N 1
ATOM 741 C CA . LEU A 1 90 ? -2.191 13.258 1.273 1.00 93.81 90 LEU A CA 1
ATOM 742 C C . LEU A 1 90 ? -0.961 13.784 0.522 1.00 93.81 90 LEU A C 1
ATOM 744 O O . LEU A 1 90 ? -0.020 13.029 0.293 1.00 93.81 90 LEU A O 1
ATOM 748 N N . LEU A 1 91 ? -0.952 15.069 0.150 1.00 95.31 91 LEU A N 1
ATOM 749 C CA . LEU A 1 91 ? 0.194 15.685 -0.528 1.00 95.31 91 LEU A CA 1
ATOM 750 C C . LEU A 1 91 ? 1.440 15.647 0.357 1.00 95.31 91 LEU A C 1
ATOM 752 O O . LEU A 1 91 ? 2.511 15.282 -0.112 1.00 95.31 91 LEU A O 1
ATOM 756 N N . GLN A 1 92 ? 1.287 15.926 1.653 1.00 95.06 92 GLN A N 1
ATOM 757 C CA . GLN A 1 92 ? 2.385 15.835 2.605 1.00 95.06 92 GLN A CA 1
ATOM 758 C C . GLN A 1 92 ? 2.951 14.411 2.698 1.00 95.06 92 GLN A C 1
ATOM 760 O O . GLN A 1 92 ? 4.167 14.250 2.770 1.00 95.06 92 GLN A O 1
ATOM 765 N N . TRP A 1 93 ? 2.116 13.372 2.719 1.00 95.38 93 TRP A N 1
ATOM 766 C CA . TRP A 1 93 ? 2.591 11.985 2.769 1.00 95.38 93 TRP A CA 1
ATOM 767 C C . TRP A 1 93 ? 3.294 11.576 1.473 1.00 95.38 93 TRP A C 1
ATOM 769 O O . TRP A 1 93 ? 4.314 10.895 1.529 1.00 95.38 93 TRP A O 1
ATOM 779 N N . LEU A 1 94 ? 2.793 12.031 0.321 1.00 95.31 94 LEU A N 1
ATOM 780 C CA . LEU A 1 94 ? 3.434 11.807 -0.976 1.00 95.31 94 LEU A CA 1
ATOM 781 C C . LEU A 1 94 ? 4.804 12.494 -1.051 1.00 95.31 94 LEU A C 1
ATOM 783 O O . LEU A 1 94 ? 5.784 11.841 -1.404 1.00 95.31 94 LEU A O 1
ATOM 787 N N . ASP A 1 95 ? 4.903 13.757 -0.634 1.00 95.88 95 ASP A N 1
ATOM 788 C CA . ASP A 1 95 ? 6.159 14.519 -0.630 1.00 95.88 95 ASP A CA 1
ATOM 789 C C . ASP A 1 95 ? 7.200 13.941 0.341 1.00 95.88 95 ASP A C 1
ATOM 791 O O . ASP A 1 95 ? 8.405 14.021 0.098 1.00 95.88 95 ASP A O 1
ATOM 795 N N . ASN A 1 96 ? 6.743 13.351 1.449 1.00 95.75 96 ASN A N 1
ATOM 796 C CA . ASN A 1 96 ? 7.614 12.728 2.446 1.00 95.75 96 ASN A CA 1
ATOM 797 C C . ASN A 1 96 ? 7.926 11.257 2.160 1.00 95.75 96 ASN A C 1
ATOM 799 O O . ASN A 1 96 ? 8.735 10.672 2.886 1.00 95.75 96 ASN A O 1
ATOM 803 N N . SER A 1 97 ? 7.313 10.659 1.137 1.00 95.94 97 SER A N 1
ATOM 804 C CA . SER A 1 97 ? 7.615 9.286 0.753 1.00 95.94 97 SER A CA 1
ATOM 805 C C . SER A 1 97 ? 9.043 9.164 0.228 1.00 95.94 97 SER A C 1
ATOM 807 O O . SER A 1 97 ? 9.591 10.062 -0.417 1.00 95.94 97 SER A O 1
ATOM 809 N N . ARG A 1 98 ? 9.689 8.045 0.547 1.00 95.44 98 ARG A N 1
ATOM 810 C CA . ARG A 1 98 ? 11.078 7.765 0.179 1.00 95.44 98 ARG A CA 1
ATOM 811 C C . ARG A 1 98 ? 11.178 6.374 -0.404 1.00 95.44 98 ARG A C 1
ATOM 813 O O . ARG A 1 98 ? 10.395 5.490 -0.076 1.00 95.44 98 ARG A O 1
ATOM 820 N N . LYS A 1 99 ? 12.164 6.180 -1.276 1.00 93.88 99 LYS A N 1
ATOM 821 C CA . LYS A 1 99 ? 12.418 4.875 -1.876 1.00 93.88 99 LYS A CA 1
ATOM 822 C C . LYS A 1 99 ? 13.050 3.943 -0.844 1.00 93.88 99 LYS A C 1
ATOM 824 O O . LYS A 1 99 ? 14.251 4.030 -0.585 1.00 93.88 99 LYS A O 1
ATOM 829 N N . GLU A 1 100 ? 12.252 3.046 -0.286 1.00 92.25 100 GLU A N 1
ATOM 830 C CA . GLU A 1 100 ? 12.645 2.154 0.804 1.00 92.25 100 GLU A CA 1
ATOM 831 C C . GLU A 1 100 ? 12.249 0.710 0.513 1.00 92.25 100 GLU A C 1
ATOM 833 O O . GLU A 1 100 ? 11.378 0.435 -0.310 1.00 92.25 100 GLU A O 1
ATOM 838 N N . LYS A 1 101 ? 12.950 -0.230 1.156 1.00 85.31 101 LYS A N 1
ATOM 839 C CA . LYS A 1 101 ? 12.592 -1.645 1.079 1.00 85.31 101 LYS A CA 1
ATOM 840 C C . LYS A 1 101 ? 11.329 -1.835 1.914 1.00 85.31 101 LYS A C 1
ATOM 842 O O . LYS A 1 101 ? 11.374 -1.612 3.120 1.00 85.31 101 LYS A O 1
ATOM 847 N N . VAL A 1 102 ? 10.234 -2.221 1.272 1.00 79.12 102 VAL A N 1
ATOM 848 C CA . VAL A 1 102 ? 8.942 -2.397 1.941 1.00 79.12 102 VAL A CA 1
ATOM 849 C C . VAL A 1 102 ? 8.914 -3.792 2.562 1.00 79.12 102 VAL A C 1
ATOM 851 O O . VAL A 1 102 ? 9.161 -4.771 1.861 1.00 79.12 102 VAL A O 1
ATOM 854 N N . GLN A 1 103 ? 8.706 -3.869 3.879 1.00 59.62 103 GLN A N 1
ATOM 855 C CA . GLN A 1 103 ? 8.610 -5.125 4.637 1.00 59.62 103 GLN A CA 1
ATOM 856 C C . GLN A 1 103 ? 7.157 -5.508 4.902 1.00 59.62 103 GLN A C 1
ATOM 858 O O . GLN A 1 103 ? 6.350 -4.589 5.174 1.00 59.62 103 GLN A O 1
#

Foldseek 3Di:
DDDDDDDDDFAWPDHFDLVQFDWDWDDPDPVDIDTDRDTDDFFWFFWFDDPFWIWTWIHGPPDPDIDIDIGTPDVVCVVVCVVPDDPVVVVVRNVPTDGGGDD

InterPro domains:
  IPR000215 Serpin family [PTHR11461] (1-102)
  IPR023796 Serpin domain [PF00079] (1-102)
  IPR036186 Serpin superfamily [SSF56574] (1-102)
  IPR042185 Serpin superfamily, domain 2 [G3DSA:2.30.39.10] (1-103)